Protein AF-A0A6M8VFU6-F1 (afdb_monomer)

Foldseek 3Di:
DDPVVVPDVVVVVVVVVVVVVVVVVVVVVVVVVVVVVVVVVVVVVVVVVVVVCCCVQPVVLQLVLVVQWFPDHSVVSCVVCPQAWDWDQDPVGIFIAGNVRDTQARSDNVSVNVSVVVVPDDPVGTDDDDPPPPPDDPPDDDDDDDDDDDDDDDDDD

Secondary structure (DSSP, 8-state):
--GGGTT-HHHHHHHHHHHHHHHHHHHHHHHHHHHHHHHHHHHHHHHHHHHHHHIIIIIHHHHHHHHHHBSS-HHHHHHHHTTTEEEEEETTEEEEEETTS-EEEES-HHHHHHHHHHTT--TTTBPP-----------------PPPPPP------

Structure (mmCIF, N/CA/C/O backbone):
data_AF-A0A6M8VFU6-F1
#
_entry.id   AF-A0A6M8VFU6-F1
#
loop_
_atom_site.group_PDB
_atom_site.id
_atom_site.type_symbol
_atom_site.label_atom_id
_atom_site.label_alt_id
_atom_site.label_comp_id
_atom_site.label_asym_id
_atom_site.label_entity_id
_atom_site.label_seq_id
_atom_site.pdbx_PDB_ins_code
_atom_site.Cartn_x
_atom_site.Cartn_y
_atom_site.Cartn_z
_atom_site.occupancy
_atom_site.B_iso_or_equiv
_atom_site.auth_seq_id
_atom_site.auth_comp_id
_atom_site.auth_asym_id
_atom_site.auth_atom_id
_atom_site.pdbx_PDB_model_num
ATOM 1 N N . MET A 1 1 ? -31.902 10.242 62.655 1.00 49.12 1 MET A N 1
ATOM 2 C CA . MET A 1 1 ? -32.329 9.611 61.391 1.00 49.12 1 MET A CA 1
ATOM 3 C C . MET A 1 1 ? -33.184 8.426 61.769 1.00 49.12 1 MET A C 1
ATOM 5 O O . MET A 1 1 ? -32.687 7.493 62.387 1.00 49.12 1 MET A O 1
ATOM 9 N N . SER A 1 2 ? -34.490 8.604 61.614 1.00 47.19 2 SER A N 1
ATOM 10 C CA . SER A 1 2 ? -35.531 7.801 62.252 1.00 47.19 2 SER A CA 1
ATOM 11 C C . SER A 1 2 ? -35.677 6.446 61.560 1.00 47.19 2 SER A C 1
ATOM 13 O O . SER A 1 2 ? -35.604 6.372 60.339 1.00 47.19 2 SER A O 1
ATOM 15 N N . GLU A 1 3 ? -35.948 5.386 62.326 1.00 52.69 3 GLU A N 1
ATOM 16 C CA . GLU A 1 3 ? -36.127 4.001 61.845 1.00 52.69 3 GLU A CA 1
ATOM 17 C C . GLU A 1 3 ? -37.140 3.845 60.694 1.00 52.69 3 GLU A C 1
ATOM 19 O O . GLU A 1 3 ? -37.057 2.881 59.942 1.00 52.69 3 GLU A O 1
ATOM 24 N N . LYS A 1 4 ? -38.024 4.828 60.470 1.00 53.41 4 LYS A N 1
ATOM 25 C CA . LYS A 1 4 ? -38.972 4.867 59.343 1.00 53.41 4 LYS A CA 1
ATOM 26 C C . LYS A 1 4 ? -38.338 5.002 57.949 1.00 53.41 4 LYS A C 1
ATOM 28 O O . LYS A 1 4 ? -39.028 4.745 56.971 1.00 53.41 4 LYS A O 1
ATOM 33 N N . GLU A 1 5 ? -37.067 5.389 57.829 1.00 54.06 5 GLU A N 1
ATOM 34 C CA . GLU A 1 5 ? -36.367 5.408 56.529 1.00 54.06 5 GLU A CA 1
ATOM 35 C C . GLU A 1 5 ? -35.840 4.029 56.102 1.00 54.06 5 GLU A C 1
ATOM 37 O O . GLU A 1 5 ? -35.617 3.813 54.913 1.00 54.06 5 GLU A O 1
ATOM 42 N N . LYS A 1 6 ? -35.654 3.085 57.038 1.00 56.34 6 LYS A N 1
ATOM 43 C CA . LYS A 1 6 ? -35.073 1.762 56.739 1.00 56.34 6 LYS A CA 1
ATOM 44 C C . LYS A 1 6 ? -36.049 0.800 56.043 1.00 56.34 6 LYS A C 1
ATOM 46 O O . LYS A 1 6 ? -35.595 -0.060 55.291 1.00 56.34 6 LYS A O 1
ATOM 51 N N . ASP A 1 7 ? -37.354 1.016 56.211 1.00 60.34 7 ASP A N 1
ATOM 52 C CA . ASP A 1 7 ? -38.427 0.145 55.703 1.00 60.34 7 ASP A CA 1
ATOM 53 C C . ASP A 1 7 ? -39.301 0.828 54.637 1.00 60.34 7 ASP A C 1
ATOM 55 O O . ASP A 1 7 ? -40.486 0.526 54.501 1.00 60.34 7 ASP A O 1
ATOM 59 N N . ASN A 1 8 ? -38.753 1.788 53.884 1.00 79.31 8 ASN A N 1
ATOM 60 C CA . ASN A 1 8 ? -39.463 2.340 52.734 1.00 79.31 8 ASN A CA 1
ATOM 61 C C . ASN A 1 8 ? -39.199 1.448 51.495 1.00 79.31 8 ASN A C 1
ATOM 63 O O . ASN A 1 8 ? -38.085 1.469 50.961 1.00 79.31 8 ASN A O 1
ATOM 67 N N . PRO A 1 9 ? -40.186 0.662 51.020 1.00 78.75 9 PRO A N 1
ATOM 68 C CA . PRO A 1 9 ? -40.002 -0.293 49.922 1.00 78.75 9 PRO A CA 1
ATOM 69 C C . PRO A 1 9 ? -39.629 0.387 48.598 1.00 78.75 9 PRO A C 1
ATOM 71 O O . PRO A 1 9 ? -38.953 -0.209 47.762 1.00 78.75 9 PRO A O 1
ATOM 74 N N . GLU A 1 10 ? -40.002 1.656 48.413 1.00 82.25 10 GLU A N 1
ATOM 75 C CA . GLU A 1 10 ? -39.598 2.440 47.244 1.00 82.25 10 GLU A CA 1
ATOM 76 C C . GLU A 1 10 ? -38.099 2.768 47.271 1.00 82.25 10 GLU A C 1
ATOM 78 O O . GLU A 1 10 ? -37.432 2.697 46.238 1.00 82.25 10 GLU A O 1
ATOM 83 N N . LEU A 1 11 ? -37.544 3.066 48.454 1.00 82.88 11 LEU A N 1
ATOM 84 C CA . LEU A 1 11 ? -36.104 3.280 48.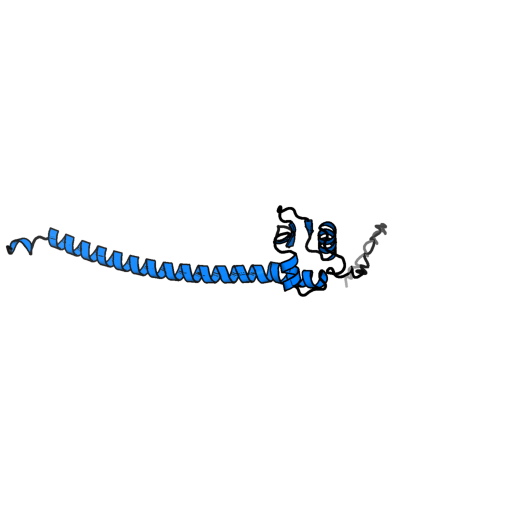637 1.00 82.88 11 LEU A CA 1
ATOM 85 C C . LEU A 1 11 ? -35.316 1.991 48.380 1.00 82.88 11 LEU A C 1
ATOM 87 O O . LEU A 1 11 ? -34.280 2.041 47.719 1.00 82.88 11 LEU A O 1
ATOM 91 N N . GLN A 1 12 ? -35.817 0.842 48.839 1.00 83.94 12 GLN A N 1
ATOM 92 C CA . GLN A 1 12 ? -35.199 -0.459 48.557 1.00 83.94 12 GLN A CA 1
ATOM 93 C C . GLN A 1 12 ? -35.232 -0.779 47.055 1.00 83.94 12 GLN A C 1
ATOM 95 O O . GLN A 1 12 ? -34.187 -1.067 46.473 1.00 83.94 12 GLN A O 1
ATOM 100 N N . GLY A 1 13 ? -36.378 -0.598 46.390 1.00 88.81 13 GLY A N 1
ATOM 101 C CA . GLY A 1 13 ? -36.493 -0.808 44.943 1.00 88.81 13 GLY A CA 1
ATOM 102 C C . GLY A 1 13 ? -35.621 0.141 44.107 1.00 88.81 13 GLY A C 1
ATOM 103 O O . GLY A 1 13 ? -35.118 -0.241 43.049 1.00 88.81 13 GLY A O 1
ATOM 104 N N . LEU A 1 14 ? -35.394 1.375 44.570 1.00 91.19 14 LEU A N 1
ATOM 105 C CA . LEU A 1 14 ? -34.449 2.309 43.945 1.00 91.19 14 LEU A CA 1
ATOM 106 C C . LEU A 1 14 ? -32.993 1.859 44.112 1.00 91.19 14 LEU A C 1
ATOM 108 O O . LEU A 1 14 ? -32.213 1.973 43.166 1.00 91.19 14 LEU A O 1
ATOM 112 N N . VAL A 1 15 ? -32.622 1.341 45.286 1.00 91.50 15 VAL A N 1
ATOM 113 C CA . VAL A 1 15 ? -31.278 0.800 45.539 1.00 91.50 15 VAL A CA 1
ATOM 114 C C . VAL A 1 15 ? -31.012 -0.422 44.664 1.00 91.50 15 VAL A C 1
ATOM 116 O O . VAL A 1 15 ? -29.983 -0.457 43.993 1.00 91.50 15 VAL A O 1
ATOM 119 N N . GLU A 1 16 ? -31.956 -1.358 44.586 1.00 93.19 16 GLU A N 1
ATOM 120 C CA . GLU A 1 16 ? -31.844 -2.555 43.745 1.00 93.19 16 GLU A CA 1
ATOM 121 C C . GLU A 1 16 ? -31.691 -2.203 42.261 1.00 93.19 16 GLU A C 1
ATOM 123 O O . GLU A 1 16 ? -30.774 -2.688 41.597 1.00 93.19 16 GLU A O 1
ATOM 128 N N . LYS A 1 17 ? -32.527 -1.293 41.739 1.00 93.81 17 LYS A N 1
ATOM 129 C CA . LYS A 1 17 ? -32.405 -0.812 40.352 1.00 93.81 17 LYS A CA 1
ATOM 130 C C . LYS A 1 17 ? -31.077 -0.110 40.106 1.00 93.81 17 LYS A C 1
ATOM 132 O O . LYS A 1 17 ? -30.472 -0.295 39.053 1.00 93.81 17 LYS A O 1
ATOM 137 N N . ARG A 1 18 ? -30.609 0.699 41.059 1.00 94.50 18 ARG A N 1
ATOM 138 C CA . ARG A 1 18 ? -29.302 1.357 40.964 1.00 94.50 1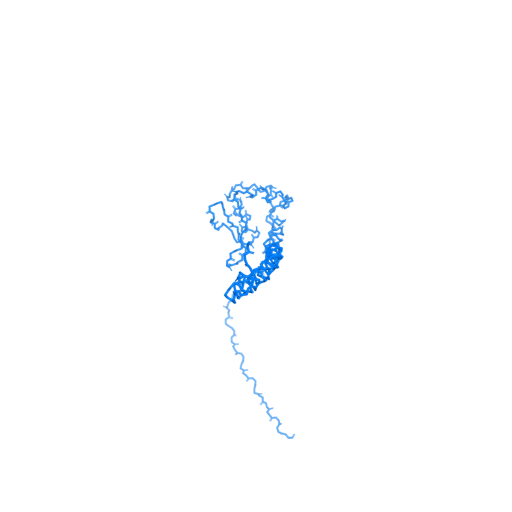8 ARG A CA 1
ATOM 139 C C . ARG A 1 18 ? -28.183 0.322 40.897 1.00 94.50 18 ARG A C 1
ATOM 141 O O . ARG A 1 18 ? -27.285 0.474 40.074 1.00 94.50 18 ARG A O 1
ATOM 148 N N . ASP A 1 19 ? -28.236 -0.725 41.710 1.00 96.00 19 ASP A N 1
ATOM 149 C CA . ASP A 1 19 ? -27.220 -1.778 41.709 1.00 96.00 19 ASP A CA 1
ATOM 150 C C . ASP A 1 19 ? -27.260 -2.614 40.424 1.00 96.00 19 ASP A C 1
ATOM 152 O O . ASP A 1 19 ? -26.205 -2.902 39.852 1.00 96.00 19 ASP A O 1
ATOM 156 N N . GLN A 1 20 ? -28.455 -2.905 39.901 1.00 95.88 20 GLN A N 1
ATOM 157 C CA . GLN A 1 20 ? -28.630 -3.540 38.596 1.00 95.88 20 GLN A CA 1
ATOM 158 C C . GLN A 1 20 ? -28.027 -2.688 37.470 1.00 95.88 20 GLN A C 1
ATOM 160 O O . GLN A 1 20 ? -27.195 -3.175 36.705 1.00 95.88 20 GLN A O 1
ATOM 165 N N . LEU A 1 21 ? -28.383 -1.401 37.394 1.00 96.62 21 LEU A N 1
ATOM 166 C CA . LEU A 1 21 ? -27.857 -0.491 36.373 1.00 96.62 21 LEU A CA 1
ATOM 167 C C . LEU A 1 21 ? -26.338 -0.327 36.489 1.00 96.62 21 LEU A C 1
ATOM 169 O O . LEU A 1 21 ? -25.642 -0.287 35.477 1.00 96.62 21 LEU A O 1
ATOM 173 N N . LEU A 1 22 ? -25.787 -0.283 37.706 1.00 96.44 22 LEU A N 1
ATOM 174 C CA . LEU A 1 22 ? -24.337 -0.255 37.907 1.00 96.44 22 LEU A CA 1
ATOM 175 C C . LEU A 1 22 ? -23.661 -1.538 37.413 1.00 96.44 22 LEU A C 1
ATOM 177 O O . LEU A 1 22 ? -22.572 -1.464 36.839 1.00 96.44 22 LEU A O 1
ATOM 181 N N . ALA A 1 23 ? -24.276 -2.704 37.619 1.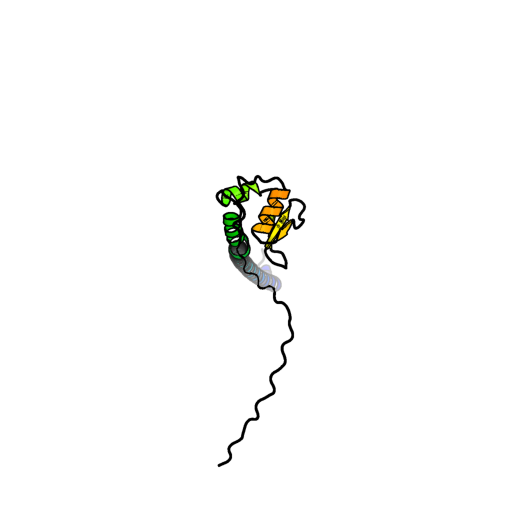00 97.00 23 ALA A N 1
ATOM 182 C CA . ALA A 1 23 ? -23.765 -3.968 37.099 1.00 97.00 23 ALA A CA 1
ATOM 183 C C . ALA A 1 23 ? -23.801 -3.999 35.562 1.00 97.00 23 ALA A C 1
ATOM 185 O O . ALA A 1 23 ? -22.811 -4.378 34.932 1.00 97.00 23 ALA A O 1
ATOM 186 N N . GLU A 1 24 ? -24.891 -3.532 34.953 1.00 96.81 24 GLU A N 1
ATOM 187 C CA . GLU A 1 24 ? -25.028 -3.426 33.497 1.00 96.81 24 GLU A CA 1
ATOM 188 C C . GLU A 1 24 ? -24.013 -2.447 32.899 1.00 96.81 24 GLU A C 1
ATOM 190 O O . GLU A 1 24 ? -23.322 -2.795 31.944 1.00 96.81 24 GLU A O 1
ATOM 195 N N . VAL A 1 25 ? -23.823 -1.270 33.503 1.00 96.75 25 VAL A N 1
ATOM 196 C CA . VAL A 1 25 ? -22.803 -0.300 33.072 1.00 96.75 25 VAL A CA 1
ATOM 197 C C . VAL A 1 25 ? -21.401 -0.899 33.164 1.00 96.75 25 VAL A C 1
ATOM 199 O O . VAL A 1 25 ? -20.601 -0.713 32.249 1.00 96.75 25 VAL A O 1
ATOM 202 N N . LYS A 1 26 ? -21.082 -1.641 34.231 1.00 97.19 26 LYS A N 1
ATOM 203 C CA . LYS A 1 26 ? -19.788 -2.334 34.347 1.00 97.19 26 LYS A CA 1
ATOM 204 C C . LYS A 1 26 ? -19.607 -3.374 33.241 1.00 97.19 26 LYS A C 1
ATOM 206 O O . LYS A 1 26 ? -18.541 -3.422 32.633 1.00 97.19 26 LYS A O 1
ATOM 211 N N . LYS A 1 27 ? -20.645 -4.162 32.949 1.00 97.44 27 LYS A N 1
ATOM 212 C CA . LYS A 1 27 ? -20.628 -5.164 31.874 1.00 97.44 27 LYS A CA 1
ATOM 213 C C . LYS A 1 27 ? -20.458 -4.518 30.499 1.00 97.44 27 LYS A C 1
ATOM 215 O O . LYS A 1 27 ? -19.644 -4.983 29.708 1.00 97.44 27 LYS A O 1
ATOM 220 N N . LEU A 1 28 ? -21.185 -3.436 30.226 1.00 96.81 28 LEU A N 1
ATOM 221 C CA . LEU A 1 28 ? -21.078 -2.694 28.972 1.00 96.81 28 LEU A CA 1
ATOM 222 C C . LEU A 1 28 ? -19.695 -2.068 28.811 1.00 96.81 28 LEU A C 1
ATOM 224 O O . LEU A 1 28 ? -19.110 -2.194 27.745 1.00 96.81 28 LEU A O 1
ATOM 228 N N . LYS A 1 29 ? -19.129 -1.472 29.867 1.00 96.88 29 LYS A N 1
ATOM 229 C CA . LYS A 1 29 ? -17.756 -0.947 29.834 1.00 96.88 29 LYS A CA 1
ATOM 230 C C . LYS A 1 29 ? -16.735 -2.037 29.524 1.00 96.88 29 LYS A C 1
ATOM 232 O O . LYS A 1 29 ? -15.893 -1.830 28.663 1.00 96.88 29 LYS A O 1
ATOM 237 N N . ALA A 1 30 ? -16.846 -3.199 30.171 1.00 97.25 30 ALA A N 1
ATOM 238 C CA . ALA A 1 30 ? -15.973 -4.332 29.879 1.00 97.25 30 ALA A CA 1
ATOM 239 C C . ALA A 1 30 ? -16.093 -4.773 28.411 1.00 97.25 30 ALA A C 1
ATOM 241 O O . ALA A 1 30 ? -15.079 -4.984 27.753 1.00 97.25 30 ALA A O 1
ATOM 242 N N . ARG A 1 31 ? -17.322 -4.836 27.878 1.00 97.19 31 ARG A N 1
ATOM 243 C CA . ARG A 1 31 ? -17.554 -5.195 26.474 1.00 97.19 31 ARG A CA 1
ATOM 244 C C . ARG A 1 31 ? -17.029 -4.143 25.497 1.00 97.19 31 ARG A C 1
ATOM 246 O O . ARG A 1 31 ? -16.529 -4.511 24.444 1.00 97.19 31 ARG A O 1
ATOM 253 N N . VAL A 1 32 ? -17.131 -2.856 25.826 1.00 97.62 32 VAL A N 1
ATOM 254 C CA . VAL A 1 32 ? -16.556 -1.775 25.011 1.00 97.62 32 VAL A CA 1
ATOM 255 C C . VAL A 1 32 ? -15.040 -1.919 24.946 1.00 97.62 32 VAL A C 1
ATOM 257 O O . VAL A 1 32 ? -14.502 -1.949 23.849 1.00 97.62 32 VAL A O 1
ATOM 260 N N . THR A 1 33 ? -14.366 -2.106 26.082 1.00 97.50 33 THR A N 1
ATOM 261 C CA . THR A 1 33 ? -12.909 -2.307 26.107 1.00 97.50 33 THR A CA 1
ATOM 262 C C . THR A 1 33 ? -12.477 -3.542 25.312 1.00 97.50 33 THR A C 1
ATOM 264 O O . THR A 1 33 ? -11.473 -3.501 24.608 1.00 97.50 33 THR A O 1
ATOM 267 N N . GLU A 1 34 ? -13.240 -4.633 25.389 1.00 97.06 34 GLU A N 1
ATOM 268 C CA . GLU A 1 34 ? -12.995 -5.837 24.588 1.00 97.06 34 GLU A CA 1
ATOM 269 C C . GLU A 1 34 ? -13.123 -5.554 23.081 1.00 97.06 34 GLU A C 1
ATOM 271 O O . GLU A 1 34 ? -12.208 -5.858 22.319 1.00 97.06 34 GLU A O 1
ATOM 276 N N . LEU A 1 35 ? -14.214 -4.907 22.659 1.00 97.06 35 LEU A N 1
ATOM 277 C CA . LEU A 1 35 ? -14.455 -4.556 21.255 1.00 97.06 35 LEU A CA 1
ATOM 278 C C . LEU A 1 35 ? -13.435 -3.550 20.707 1.00 97.06 35 LEU A C 1
ATOM 280 O O . LEU A 1 35 ? -13.067 -3.628 19.538 1.00 97.06 35 LEU A O 1
ATOM 284 N N . GLU A 1 36 ? -12.976 -2.607 21.528 1.00 97.12 36 GLU A N 1
ATOM 285 C CA . GLU A 1 36 ? -11.900 -1.684 21.159 1.00 97.12 36 GLU A CA 1
ATOM 286 C C . GLU A 1 36 ? -10.600 -2.448 20.889 1.00 97.12 36 GLU A C 1
ATOM 288 O O . GLU A 1 36 ? -9.976 -2.224 19.855 1.00 97.12 36 GLU A O 1
ATOM 293 N N . GLY A 1 37 ? -10.250 -3.420 21.738 1.00 97.69 37 GLY A N 1
ATOM 294 C CA . GLY A 1 37 ? -9.086 -4.282 21.514 1.00 97.69 37 GLY A CA 1
ATOM 295 C C . GLY A 1 37 ? -9.207 -5.165 20.266 1.00 97.69 37 GLY A C 1
ATOM 296 O O . GLY A 1 37 ? -8.240 -5.317 19.513 1.00 97.69 37 GLY A O 1
ATOM 297 N N . GLU A 1 38 ? -10.394 -5.722 20.008 1.00 96.69 38 GLU A N 1
ATOM 298 C CA . GLU A 1 38 ? -10.675 -6.489 18.786 1.00 96.69 38 GLU A CA 1
ATOM 299 C C . GLU A 1 38 ? -10.537 -5.621 17.528 1.00 96.69 38 GLU A C 1
ATOM 301 O O . GLU A 1 38 ? -9.898 -6.038 16.560 1.00 96.69 38 GLU A O 1
ATOM 306 N N . ARG A 1 39 ? -11.095 -4.403 17.548 1.00 95.75 39 ARG A N 1
ATOM 307 C CA . ARG A 1 39 ? -10.982 -3.436 16.449 1.00 95.75 39 ARG A CA 1
ATOM 308 C C . ARG A 1 39 ? -9.524 -3.082 16.178 1.00 95.75 39 ARG A C 1
ATOM 310 O O . ARG A 1 39 ? -9.112 -3.102 15.023 1.00 95.75 39 ARG A O 1
ATOM 317 N N . ASP A 1 40 ? -8.754 -2.770 17.213 1.00 97.19 40 ASP A N 1
ATOM 318 C CA . ASP A 1 40 ? -7.362 -2.350 17.049 1.00 97.19 40 ASP A CA 1
ATOM 319 C C . ASP A 1 40 ? -6.524 -3.496 16.454 1.00 97.19 40 ASP A C 1
ATOM 321 O O . ASP A 1 40 ? -5.805 -3.304 15.474 1.00 97.19 40 ASP A O 1
ATOM 325 N N . THR A 1 41 ? -6.733 -4.728 16.933 1.00 96.31 41 THR A N 1
ATOM 326 C CA . THR A 1 41 ? -6.100 -5.934 16.367 1.00 96.31 41 THR A CA 1
ATOM 327 C C . THR A 1 41 ? -6.505 -6.171 14.907 1.00 96.31 41 THR A C 1
ATOM 329 O O . THR A 1 41 ? -5.684 -6.582 14.081 1.00 96.31 41 THR A O 1
ATOM 332 N N . ALA A 1 42 ? -7.779 -5.947 14.571 1.00 95.06 42 ALA A N 1
ATOM 333 C CA . ALA A 1 42 ? -8.278 -6.098 13.209 1.00 95.06 42 ALA A CA 1
ATOM 334 C C . ALA A 1 42 ? -7.664 -5.058 12.262 1.00 95.06 42 ALA A C 1
ATOM 336 O O . ALA A 1 42 ? -7.245 -5.428 11.166 1.00 95.06 42 ALA A O 1
ATOM 337 N N . ASN A 1 43 ? -7.539 -3.804 12.702 1.00 96.50 43 ASN A N 1
ATOM 338 C CA . ASN A 1 43 ? -6.895 -2.739 11.935 1.00 96.50 43 ASN A CA 1
ATOM 339 C C . ASN A 1 43 ? -5.417 -3.053 11.685 1.00 96.50 43 ASN A C 1
ATOM 341 O O . ASN A 1 43 ? -4.983 -3.061 10.541 1.00 96.50 43 ASN A O 1
ATOM 345 N N . GLU A 1 44 ? -4.666 -3.463 12.711 1.00 96.88 44 GLU A N 1
ATOM 346 C CA . GLU A 1 44 ? -3.262 -3.866 12.536 1.00 96.88 44 GLU A CA 1
ATOM 347 C C . GLU A 1 44 ? -3.089 -5.042 11.563 1.00 96.88 44 GLU A C 1
ATOM 349 O O . GLU A 1 44 ? -2.039 -5.215 10.934 1.00 96.88 44 GLU A O 1
ATOM 354 N N . ARG A 1 45 ? -4.084 -5.931 11.482 1.00 95.56 45 ARG A N 1
ATOM 355 C CA . ARG A 1 45 ? -4.084 -7.030 10.515 1.00 95.56 45 ARG A CA 1
ATOM 356 C C . ARG A 1 45 ? -4.415 -6.532 9.109 1.00 95.56 45 ARG A C 1
ATOM 358 O O . ARG A 1 45 ? -3.788 -7.011 8.165 1.00 95.56 45 ARG A O 1
ATOM 365 N N . ALA A 1 46 ? -5.374 -5.620 8.981 1.00 94.94 46 ALA A N 1
ATOM 366 C CA . ALA A 1 46 ? -5.747 -5.002 7.715 1.00 94.94 46 ALA A CA 1
ATOM 367 C C . ALA A 1 46 ? -4.566 -4.223 7.126 1.00 94.94 46 ALA A C 1
ATOM 369 O O . ALA A 1 46 ? -4.144 -4.547 6.023 1.00 94.94 46 ALA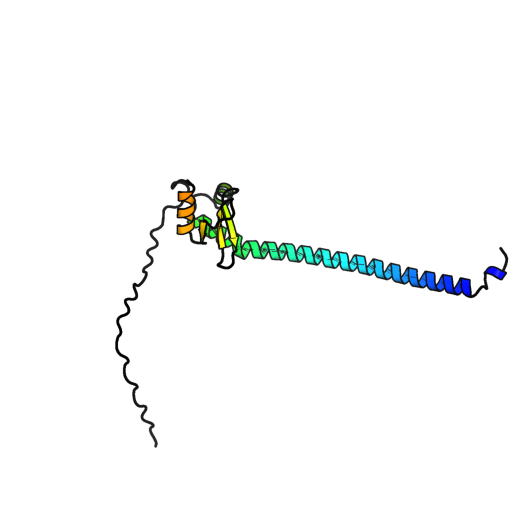 A O 1
ATOM 370 N N . ASP A 1 47 ? -3.934 -3.342 7.904 1.00 96.88 47 ASP A N 1
ATOM 371 C CA . ASP A 1 47 ? -2.781 -2.541 7.473 1.00 96.88 47 ASP A CA 1
ATOM 372 C C . ASP A 1 47 ? -1.628 -3.424 6.968 1.00 96.88 47 ASP A C 1
ATOM 374 O O . ASP A 1 47 ? -1.020 -3.164 5.928 1.00 96.88 47 ASP A O 1
ATOM 378 N N . ARG A 1 48 ? -1.336 -4.526 7.676 1.00 95.06 48 ARG A N 1
ATOM 379 C CA . ARG A 1 48 ? -0.313 -5.495 7.249 1.00 95.06 48 ARG A CA 1
ATOM 380 C C . ARG A 1 48 ? -0.682 -6.200 5.950 1.00 95.06 48 ARG A C 1
ATOM 382 O O . ARG A 1 48 ? 0.188 -6.395 5.105 1.00 95.06 48 ARG A O 1
ATOM 389 N N . ALA A 1 49 ? -1.941 -6.603 5.806 1.00 94.44 49 ALA A N 1
ATOM 390 C CA . ALA A 1 49 ? -2.415 -7.263 4.597 1.00 94.44 49 ALA A CA 1
ATOM 391 C C . ALA A 1 49 ? -2.408 -6.303 3.400 1.00 94.44 49 ALA A C 1
ATOM 393 O O . ALA A 1 49 ? -1.970 -6.687 2.320 1.00 94.44 49 ALA A O 1
ATOM 394 N N . GLU A 1 50 ? -2.830 -5.054 3.589 1.00 94.31 50 GLU A N 1
ATOM 395 C CA . GLU A 1 50 ? -2.803 -4.015 2.559 1.00 94.31 50 GLU A CA 1
ATOM 396 C C . GLU A 1 50 ? -1.372 -3.708 2.115 1.00 94.31 50 GLU A C 1
ATOM 398 O O . GLU A 1 50 ? -1.090 -3.713 0.916 1.00 94.31 50 GLU A O 1
ATOM 403 N N . ALA A 1 51 ? -0.441 -3.551 3.061 1.00 93.50 51 ALA A N 1
ATOM 404 C CA . ALA A 1 51 ? 0.975 -3.371 2.751 1.00 93.50 51 ALA A CA 1
ATOM 405 C C . ALA A 1 51 ? 1.560 -4.571 1.987 1.00 93.50 51 ALA A C 1
ATOM 407 O O . ALA A 1 51 ? 2.343 -4.402 1.052 1.00 93.50 51 ALA A O 1
ATOM 408 N N . GLU A 1 52 ? 1.176 -5.798 2.346 1.00 94.12 52 GLU A N 1
ATOM 409 C CA . GLU A 1 52 ? 1.627 -6.998 1.641 1.00 94.12 52 GLU A CA 1
ATOM 410 C C . GLU A 1 52 ? 1.049 -7.093 0.224 1.00 94.12 52 GLU A C 1
ATOM 412 O 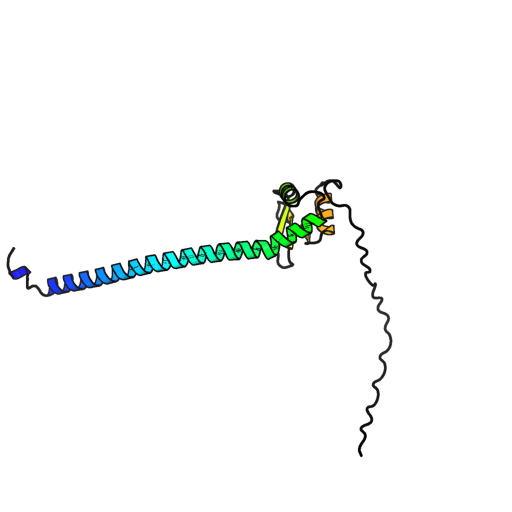O . GLU A 1 52 ? 1.785 -7.407 -0.716 1.00 94.12 52 GLU A O 1
ATOM 417 N N . VAL A 1 53 ? -0.235 -6.776 0.048 1.00 93.06 53 VAL A N 1
ATOM 418 C CA . VAL A 1 53 ? -0.877 -6.720 -1.270 1.00 93.06 53 VAL A CA 1
ATOM 419 C C . VAL A 1 53 ? -0.207 -5.665 -2.140 1.00 93.06 53 VAL A C 1
ATOM 421 O O . VAL A 1 53 ? 0.136 -5.968 -3.282 1.00 93.06 53 VAL A O 1
ATOM 424 N N . GLN A 1 54 ? 0.039 -4.464 -1.617 1.00 92.44 54 GLN A N 1
ATOM 425 C CA . GLN A 1 54 ? 0.736 -3.406 -2.347 1.00 92.44 54 GLN A CA 1
ATOM 426 C C . GLN A 1 54 ? 2.137 -3.859 -2.773 1.00 92.44 54 GLN A C 1
ATOM 428 O O . GLN A 1 54 ? 2.492 -3.772 -3.952 1.00 92.44 54 GLN A O 1
ATOM 433 N N . ARG A 1 55 ? 2.890 -4.458 -1.845 1.00 93.00 55 ARG A N 1
ATOM 434 C CA . ARG A 1 55 ? 4.237 -4.963 -2.115 1.00 93.00 55 ARG A CA 1
ATOM 435 C C . ARG A 1 55 ? 4.252 -6.014 -3.222 1.00 93.00 55 ARG A C 1
ATOM 437 O O . ARG A 1 55 ? 5.094 -5.968 -4.111 1.00 93.00 55 ARG A O 1
ATOM 444 N N . ILE A 1 56 ? 3.340 -6.984 -3.175 1.00 92.88 56 ILE A N 1
ATOM 445 C CA . ILE A 1 56 ? 3.307 -8.092 -4.140 1.00 92.88 56 ILE A CA 1
ATOM 446 C C . ILE A 1 56 ? 2.762 -7.637 -5.493 1.00 92.88 56 ILE A C 1
ATOM 448 O O . ILE A 1 56 ? 3.256 -8.078 -6.528 1.00 92.88 56 ILE A O 1
ATOM 452 N N . THR A 1 57 ? 1.727 -6.798 -5.493 1.00 91.44 57 THR A N 1
ATOM 453 C CA . THR A 1 57 ? 0.985 -6.471 -6.717 1.00 91.44 57 THR A CA 1
ATOM 454 C C . THR A 1 57 ? 1.506 -5.245 -7.444 1.00 91.44 57 THR A C 1
ATOM 456 O O . THR A 1 57 ? 1.197 -5.105 -8.622 1.00 91.44 57 THR A O 1
ATOM 459 N N . VAL A 1 58 ? 2.286 -4.386 -6.785 1.00 93.25 58 VAL A N 1
ATOM 460 C CA . VAL A 1 58 ? 2.839 -3.170 -7.389 1.00 93.25 58 VAL A CA 1
ATOM 461 C C . VAL A 1 58 ? 4.339 -3.083 -7.158 1.00 93.25 58 VAL A C 1
ATOM 463 O O . VAL A 1 58 ? 5.084 -3.051 -8.132 1.00 93.25 58 VAL A O 1
ATOM 466 N N . ASP A 1 59 ? 4.809 -3.089 -5.907 1.00 93.00 59 ASP A N 1
ATOM 467 C CA . ASP A 1 59 ? 6.206 -2.718 -5.642 1.00 93.00 59 ASP A CA 1
ATOM 468 C C . ASP A 1 59 ? 7.211 -3.721 -6.210 1.00 93.00 59 ASP A C 1
ATOM 470 O O . ASP A 1 59 ? 8.145 -3.309 -6.890 1.00 93.00 59 ASP A O 1
ATOM 474 N N . ASN A 1 60 ? 6.997 -5.022 -5.993 1.00 94.00 60 ASN A N 1
ATOM 475 C CA . ASN A 1 60 ? 7.872 -6.070 -6.516 1.00 94.00 60 ASN A CA 1
ATOM 476 C C . ASN A 1 60 ? 7.900 -6.075 -8.060 1.00 94.00 60 ASN A C 1
ATOM 478 O O . ASN A 1 60 ? 8.996 -6.034 -8.618 1.00 94.00 60 ASN A O 1
ATOM 482 N N . PRO A 1 61 ? 6.751 -6.076 -8.775 1.00 93.69 61 PRO A N 1
ATOM 483 C CA . PRO A 1 61 ? 6.760 -5.932 -10.227 1.00 93.69 61 PRO A CA 1
ATOM 484 C C . PRO A 1 61 ? 7.481 -4.666 -10.694 1.00 93.69 61 PRO A C 1
ATOM 486 O O . PRO A 1 61 ? 8.290 -4.728 -11.616 1.00 93.69 61 PRO A O 1
ATOM 489 N N . VAL A 1 62 ? 7.206 -3.517 -10.069 1.00 94.44 62 VAL A N 1
ATOM 490 C CA . VAL A 1 62 ? 7.857 -2.248 -10.422 1.00 94.44 62 VAL A CA 1
ATOM 491 C C . VAL A 1 62 ? 9.363 -2.339 -10.204 1.00 94.44 62 VAL A C 1
ATOM 493 O O . VAL A 1 62 ? 10.122 -1.866 -11.042 1.00 94.44 62 VAL A O 1
ATOM 496 N N . ASP A 1 63 ? 9.817 -2.983 -9.131 1.00 94.56 63 ASP A N 1
ATOM 497 C CA . ASP A 1 63 ? 11.242 -3.179 -8.885 1.00 94.56 63 ASP A CA 1
ATOM 498 C C . ASP A 1 63 ? 11.906 -4.010 -9.978 1.00 94.56 63 ASP A C 1
ATOM 500 O O . ASP A 1 63 ? 13.028 -3.698 -10.383 1.00 94.56 63 ASP A O 1
ATOM 504 N N . ASP A 1 64 ? 11.229 -5.052 -10.456 1.00 94.31 64 ASP A N 1
ATOM 505 C CA . ASP A 1 64 ? 11.714 -5.888 -11.550 1.00 94.31 64 ASP A CA 1
ATOM 506 C C . ASP A 1 64 ? 11.749 -5.111 -12.871 1.00 94.31 64 ASP A C 1
ATOM 508 O O . ASP A 1 64 ? 12.781 -5.106 -13.541 1.00 94.31 64 ASP A O 1
ATOM 512 N N . LEU A 1 65 ? 10.699 -4.346 -13.182 1.00 93.88 65 LEU A N 1
ATOM 513 C CA . LEU A 1 65 ? 10.669 -3.466 -14.352 1.00 93.88 65 LEU A CA 1
ATOM 514 C C . LEU A 1 65 ? 11.807 -2.437 -14.317 1.00 93.88 65 LEU A C 1
ATOM 516 O O . LEU A 1 65 ? 12.511 -2.230 -15.304 1.00 93.88 65 LEU A O 1
ATOM 520 N N . LEU A 1 66 ? 12.020 -1.791 -13.171 1.00 93.50 66 LEU A N 1
ATOM 521 C CA . LEU A 1 66 ? 13.054 -0.771 -13.021 1.00 93.50 66 LEU A CA 1
ATOM 522 C C . LEU A 1 66 ? 14.464 -1.342 -13.210 1.00 93.50 66 LEU A C 1
ATOM 524 O O . LEU A 1 66 ? 15.317 -0.623 -13.728 1.00 93.50 66 LEU A O 1
ATOM 528 N N . LYS A 1 67 ? 14.711 -2.616 -12.872 1.00 93.50 67 LYS A N 1
ATOM 529 C CA . LYS A 1 67 ? 15.990 -3.293 -13.172 1.00 93.50 67 LYS A CA 1
ATOM 530 C C . LYS A 1 67 ? 16.225 -3.456 -14.674 1.00 93.50 67 LYS A C 1
ATOM 532 O O . LYS A 1 67 ? 17.377 -3.471 -15.098 1.00 93.50 67 LYS A O 1
ATOM 537 N N . ASP A 1 68 ? 15.161 -3.568 -15.464 1.00 92.00 68 ASP A N 1
ATOM 538 C CA . ASP A 1 68 ? 15.230 -3.678 -16.925 1.00 92.00 68 ASP A CA 1
ATOM 539 C C . ASP A 1 68 ? 15.263 -2.306 -17.627 1.00 92.00 68 ASP A C 1
ATOM 541 O O . ASP A 1 68 ? 15.686 -2.190 -18.790 1.00 92.00 68 ASP A O 1
ATOM 545 N N . VAL A 1 69 ? 14.849 -1.251 -16.917 1.00 92.19 69 VAL A N 1
ATOM 546 C CA . VAL A 1 69 ? 14.808 0.132 -17.408 1.00 92.19 69 VAL A CA 1
ATOM 547 C C . VAL A 1 69 ? 16.064 0.924 -17.062 1.00 92.19 69 VAL A C 1
ATOM 549 O O . VAL A 1 69 ? 16.574 1.634 -17.929 1.00 92.19 69 VAL A O 1
ATOM 552 N N . PHE A 1 70 ? 16.592 0.799 -15.846 1.00 92.88 70 PHE A N 1
ATOM 553 C CA . PHE A 1 70 ? 17.692 1.618 -15.337 1.00 92.88 70 PHE A CA 1
ATOM 554 C C . PHE A 1 70 ? 19.010 0.857 -15.197 1.00 92.88 70 PHE A C 1
ATOM 556 O O . PHE A 1 70 ? 19.058 -0.281 -14.749 1.00 92.88 70 PHE A O 1
ATOM 563 N N . THR A 1 71 ? 20.119 1.532 -15.500 1.00 92.19 71 THR A N 1
ATOM 564 C CA . THR A 1 71 ? 21.472 1.007 -15.238 1.00 92.19 71 THR A CA 1
ATOM 565 C C . THR A 1 71 ? 21.876 1.107 -13.762 1.00 92.19 71 THR A C 1
ATOM 567 O O . THR A 1 71 ? 22.854 0.484 -13.345 1.00 92.19 71 THR A O 1
ATOM 570 N N . VAL A 1 72 ? 21.143 1.897 -12.973 1.00 90.81 72 VAL A N 1
ATOM 571 C CA . VAL A 1 72 ? 21.376 2.127 -11.541 1.00 90.81 72 VAL A CA 1
ATOM 572 C C . VAL A 1 72 ? 20.524 1.193 -10.671 1.00 90.81 72 VAL A C 1
ATOM 574 O O . VAL A 1 72 ? 19.505 0.687 -11.139 1.00 90.81 72 VAL A O 1
ATOM 577 N N . PRO A 1 73 ? 20.887 0.977 -9.391 1.00 92.00 73 PRO A N 1
ATOM 578 C CA . PRO A 1 73 ? 20.059 0.210 -8.464 1.00 92.00 73 PRO A CA 1
ATOM 579 C C . PRO A 1 73 ? 18.636 0.769 -8.344 1.00 92.00 73 PRO A C 1
ATOM 581 O O . PRO A 1 73 ? 18.437 1.987 -8.347 1.00 92.00 73 PRO A O 1
ATOM 584 N N . THR A 1 74 ? 17.661 -0.119 -8.150 1.00 91.75 74 THR A N 1
ATOM 585 C CA . THR A 1 74 ? 16.229 0.209 -8.092 1.00 91.75 74 THR A CA 1
ATOM 586 C C . THR A 1 74 ? 15.894 1.312 -7.083 1.00 91.75 74 THR A C 1
ATOM 588 O O . THR A 1 74 ? 15.133 2.220 -7.405 1.00 91.75 74 THR A O 1
ATOM 591 N N . ASP A 1 75 ? 16.525 1.320 -5.905 1.00 91.94 75 ASP A N 1
ATOM 592 C CA . ASP A 1 75 ? 16.319 2.370 -4.894 1.00 91.94 75 ASP A CA 1
ATOM 593 C C . ASP A 1 75 ? 16.707 3.768 -5.396 1.00 91.94 75 ASP A C 1
ATOM 595 O O . ASP A 1 75 ? 16.104 4.771 -5.014 1.00 91.94 75 ASP A O 1
ATOM 599 N N . GLN A 1 76 ? 17.739 3.856 -6.240 1.00 91.94 76 GLN A N 1
ATOM 600 C CA . GLN A 1 76 ? 18.159 5.116 -6.850 1.00 91.94 76 GLN A CA 1
ATOM 601 C C . GLN A 1 76 ? 17.238 5.489 -8.007 1.00 91.94 76 GLN A C 1
ATOM 603 O O . GLN A 1 76 ? 16.854 6.650 -8.105 1.00 91.94 76 GLN A O 1
ATOM 608 N N . ALA A 1 77 ? 16.835 4.519 -8.833 1.00 91.31 77 ALA A N 1
ATOM 609 C CA . ALA A 1 77 ? 15.848 4.734 -9.888 1.00 91.31 77 ALA A CA 1
ATOM 610 C C . ALA A 1 77 ? 14.532 5.293 -9.322 1.00 91.31 77 ALA A C 1
ATOM 612 O O . ALA A 1 77 ? 14.031 6.297 -9.816 1.00 91.31 77 ALA A O 1
ATOM 613 N N . ARG A 1 78 ? 14.027 4.728 -8.218 1.00 92.00 78 ARG A N 1
ATOM 614 C CA . ARG A 1 78 ? 12.832 5.233 -7.524 1.00 92.00 78 ARG A CA 1
ATOM 615 C C . ARG A 1 78 ? 12.996 6.680 -7.071 1.00 92.00 78 ARG A C 1
ATOM 617 O O . ARG A 1 78 ? 12.118 7.486 -7.331 1.00 92.00 78 ARG A O 1
ATOM 624 N N . LYS A 1 79 ? 14.136 7.036 -6.473 1.00 92.12 79 LYS A N 1
ATOM 625 C CA . LYS A 1 79 ? 14.430 8.425 -6.068 1.00 92.12 79 LYS A CA 1
ATOM 626 C C . LYS A 1 79 ? 14.533 9.395 -7.243 1.00 92.12 79 LYS A C 1
ATOM 628 O O . LYS A 1 79 ? 14.259 10.572 -7.070 1.00 92.12 79 LYS A O 1
ATOM 633 N N . LEU A 1 80 ? 14.970 8.919 -8.409 1.00 90.12 80 LEU A N 1
ATOM 634 C CA . LEU A 1 80 ? 15.032 9.731 -9.625 1.00 90.12 80 LEU A CA 1
ATOM 635 C C . LEU A 1 80 ? 13.649 9.983 -10.228 1.00 90.12 80 LEU A C 1
ATOM 637 O O . LEU A 1 80 ? 13.475 10.985 -10.914 1.00 90.12 80 LEU A O 1
ATOM 641 N N . LEU A 1 81 ? 12.707 9.065 -10.021 1.00 91.12 81 LEU A N 1
ATOM 642 C CA . LEU A 1 81 ? 11.319 9.195 -10.467 1.00 91.12 81 LEU A CA 1
ATOM 643 C C . LEU A 1 81 ? 10.451 9.946 -9.453 1.00 91.12 81 LEU A C 1
ATOM 645 O O . LEU A 1 81 ? 9.437 10.528 -9.829 1.00 91.12 81 LEU A O 1
ATOM 649 N N . ASP A 1 82 ? 10.853 9.936 -8.183 1.00 89.62 82 ASP A N 1
ATOM 650 C CA . ASP A 1 82 ? 10.097 10.515 -7.081 1.00 89.62 82 ASP A CA 1
ATOM 651 C C . ASP A 1 82 ? 9.743 11.988 -7.342 1.00 89.62 82 ASP A C 1
ATOM 653 O O . ASP A 1 82 ? 10.581 12.803 -7.733 1.00 89.62 82 ASP A O 1
ATOM 657 N N . GLY A 1 83 ? 8.467 12.320 -7.156 1.00 85.38 83 GLY A N 1
ATOM 658 C CA . GLY A 1 83 ? 7.915 13.654 -7.402 1.00 85.38 83 GLY A CA 1
ATOM 659 C C . GLY A 1 83 ? 7.598 14.004 -8.862 1.00 85.38 83 GLY A C 1
ATOM 660 O O . GLY A 1 83 ? 6.894 14.988 -9.073 1.00 85.38 83 GLY A O 1
ATOM 661 N N . GLN A 1 84 ? 8.059 13.231 -9.854 1.00 89.62 84 GLN A N 1
ATOM 662 C CA . GLN A 1 84 ? 7.730 13.455 -11.275 1.00 89.62 84 GLN A CA 1
ATOM 663 C C . GLN A 1 84 ? 6.900 12.332 -11.884 1.00 89.62 84 GLN A C 1
ATOM 665 O O . GLN A 1 84 ? 6.090 12.587 -12.769 1.00 89.62 84 GLN A O 1
ATOM 670 N N . PHE A 1 85 ? 7.106 11.103 -11.417 1.00 94.31 85 PHE A N 1
ATOM 671 C CA . PHE A 1 85 ? 6.399 9.939 -11.913 1.00 94.31 85 PHE A CA 1
ATOM 672 C C . PHE A 1 85 ? 5.996 9.012 -10.779 1.00 94.31 85 PHE A C 1
ATOM 674 O O . PHE A 1 85 ? 6.702 8.864 -9.778 1.00 94.31 85 PHE A O 1
ATOM 681 N N . LYS A 1 86 ? 4.876 8.322 -10.971 1.00 94.00 86 LYS A N 1
ATOM 682 C CA . LYS A 1 86 ? 4.380 7.322 -10.035 1.00 94.00 86 LYS A CA 1
ATOM 683 C C . LYS A 1 86 ? 3.843 6.111 -10.780 1.00 94.00 86 LYS A C 1
ATOM 685 O O . LYS A 1 86 ? 3.146 6.238 -11.780 1.00 94.00 86 LYS A O 1
ATOM 690 N N . PHE A 1 87 ? 4.155 4.927 -10.261 1.00 93.75 87 PHE A N 1
ATOM 691 C CA . PHE A 1 87 ? 3.496 3.702 -10.691 1.00 93.75 87 PHE A CA 1
ATOM 692 C C . PHE A 1 87 ? 2.244 3.482 -9.856 1.00 93.75 87 PHE A C 1
ATOM 694 O O . PHE A 1 87 ? 2.315 3.411 -8.627 1.00 93.75 87 PHE A O 1
ATOM 701 N N . GLU A 1 88 ? 1.108 3.342 -10.524 1.00 91.88 88 GLU A N 1
ATOM 702 C CA . GLU A 1 88 ? -0.160 3.024 -9.877 1.00 91.88 88 GLU A CA 1
ATOM 703 C C . GLU A 1 88 ? -0.843 1.861 -10.579 1.00 91.88 88 GLU A C 1
ATOM 705 O O . GLU A 1 88 ? -0.652 1.618 -11.772 1.00 91.88 88 GLU A O 1
ATOM 710 N N . ARG A 1 89 ? -1.645 1.123 -9.814 1.00 90.56 89 ARG A N 1
ATOM 711 C CA . ARG A 1 89 ? -2.478 0.048 -10.336 1.00 90.56 89 ARG A CA 1
ATOM 712 C C . ARG A 1 89 ? -3.825 0.625 -10.764 1.00 90.56 89 ARG A C 1
ATOM 714 O O . ARG A 1 89 ? -4.630 0.991 -9.912 1.00 90.56 89 ARG A O 1
ATOM 721 N N . GLY A 1 90 ? -4.059 0.673 -12.069 1.00 83.81 90 GLY A N 1
ATOM 722 C CA . GLY A 1 90 ? -5.355 0.968 -12.672 1.00 83.81 90 GLY A CA 1
ATOM 723 C C . GLY A 1 90 ? -6.160 -0.296 -12.991 1.00 83.81 90 GLY A C 1
ATOM 724 O O . GLY A 1 90 ? -5.793 -1.411 -12.606 1.00 83.81 90 GLY A O 1
ATOM 725 N N . GLU A 1 91 ? -7.260 -0.117 -13.725 1.00 78.75 91 GLU A N 1
ATOM 726 C CA . GLU A 1 91 ? -8.145 -1.211 -14.162 1.00 78.75 91 GLU A CA 1
ATOM 727 C C . GLU A 1 91 ? -7.439 -2.192 -15.113 1.00 78.75 91 GLU A C 1
ATOM 729 O O . GLU A 1 91 ? -7.630 -3.402 -15.004 1.00 78.75 91 GLU A O 1
ATOM 734 N N . ASP A 1 92 ? -6.550 -1.681 -15.969 1.00 82.00 92 ASP A N 1
ATOM 735 C CA . ASP A 1 92 ? -5.804 -2.464 -16.964 1.00 82.00 92 ASP A CA 1
ATOM 736 C C . ASP A 1 92 ? -4.476 -3.043 -16.434 1.00 82.00 92 ASP A C 1
ATOM 738 O O . ASP A 1 92 ? -3.715 -3.655 -17.184 1.00 82.00 92 ASP A O 1
ATOM 742 N N . GLY A 1 93 ? -4.171 -2.850 -15.146 1.00 88.62 93 GLY A N 1
ATOM 743 C CA . GLY A 1 93 ? -2.903 -3.245 -14.531 1.00 88.62 93 GLY A CA 1
ATOM 744 C C . GLY A 1 93 ? -2.081 -2.054 -14.046 1.00 88.62 93 GLY A C 1
ATOM 745 O O . GLY A 1 93 ? -2.611 -0.975 -13.792 1.00 88.62 93 GLY A O 1
ATOM 746 N N . ILE A 1 94 ? -0.780 -2.261 -13.848 1.00 93.00 94 ILE A N 1
ATOM 747 C CA . ILE A 1 94 ? 0.126 -1.183 -13.436 1.00 93.00 94 ILE A CA 1
ATOM 748 C C . ILE A 1 94 ? 0.334 -0.239 -14.633 1.00 93.00 94 ILE A C 1
ATOM 750 O O . ILE A 1 94 ? 0.324 -0.669 -15.786 1.00 93.00 94 ILE A O 1
ATOM 754 N N . ALA A 1 95 ? 0.509 1.049 -14.378 1.00 94.44 95 ALA A N 1
ATOM 755 C CA . ALA A 1 95 ? 0.902 2.025 -15.385 1.00 94.44 95 ALA A CA 1
ATOM 756 C C . ALA A 1 95 ? 1.767 3.120 -14.755 1.00 94.44 95 ALA A C 1
ATOM 758 O O . ALA A 1 95 ? 1.773 3.290 -13.532 1.00 94.44 95 ALA A O 1
ATOM 759 N N . LEU A 1 96 ? 2.512 3.834 -15.597 1.00 94.62 96 LEU A N 1
ATOM 760 C CA . LEU A 1 96 ? 3.285 5.004 -15.204 1.00 94.62 96 LEU A CA 1
ATOM 761 C C . LEU A 1 96 ? 2.440 6.259 -15.421 1.00 94.62 96 LEU A C 1
ATOM 763 O O . LEU A 1 96 ? 1.922 6.486 -16.518 1.00 94.62 96 LEU A O 1
ATOM 767 N N . PHE A 1 97 ? 2.353 7.075 -14.383 1.00 94.50 97 PHE A N 1
ATOM 768 C CA . PHE A 1 97 ? 1.671 8.360 -14.379 1.00 94.50 97 PHE A CA 1
ATOM 769 C C . PHE A 1 97 ? 2.677 9.472 -14.111 1.00 94.50 97 PHE A C 1
ATOM 771 O O . PHE A 1 97 ? 3.663 9.242 -13.405 1.00 94.50 97 PHE A O 1
ATOM 778 N N . ASP A 1 98 ? 2.443 10.649 -14.678 1.00 94.12 98 ASP A N 1
ATOM 779 C CA . ASP A 1 98 ? 3.204 11.860 -14.364 1.00 94.12 98 ASP A CA 1
ATOM 780 C C . ASP A 1 98 ? 2.710 12.539 -13.070 1.00 94.12 98 ASP A C 1
ATOM 782 O O . ASP A 1 98 ? 1.864 12.011 -12.339 1.00 94.12 98 ASP A O 1
ATOM 786 N N . ALA A 1 99 ? 3.281 13.701 -12.747 1.00 92.19 99 ALA A N 1
ATOM 787 C CA . ALA A 1 99 ? 2.930 14.474 -11.558 1.00 92.19 99 ALA A CA 1
ATOM 788 C C . ALA A 1 99 ? 1.513 15.070 -11.638 1.00 92.19 99 ALA A C 1
ATOM 790 O O . ALA A 1 99 ? 0.900 15.359 -10.607 1.00 92.19 99 ALA A O 1
ATOM 791 N N . GLU A 1 100 ? 0.997 15.246 -12.851 1.00 90.56 100 GLU A N 1
ATOM 792 C CA . GLU A 1 100 ? -0.340 15.731 -13.168 1.00 90.56 100 GLU A CA 1
ATOM 793 C C . GLU A 1 100 ? -1.403 14.620 -13.075 1.00 90.56 100 GLU A C 1
ATOM 795 O O . GLU A 1 100 ? -2.601 14.913 -13.017 1.00 90.56 100 GLU A O 1
ATOM 800 N N . GLY A 1 101 ? -0.976 13.357 -12.981 1.00 88.62 101 GLY A N 1
ATOM 801 C CA . GLY A 1 101 ? -1.841 12.183 -12.900 1.00 88.62 101 GLY A CA 1
ATOM 802 C C . GLY A 1 101 ? -2.293 11.668 -14.266 1.00 88.62 101 GLY A C 1
ATOM 803 O O . GLY A 1 101 ? -3.216 10.852 -14.336 1.00 88.62 101 GLY A O 1
ATOM 804 N N . GLU A 1 102 ? -1.668 12.119 -15.353 1.00 91.44 102 GLU A N 1
ATOM 805 C CA . GLU A 1 102 ? -1.906 11.585 -16.687 1.00 91.44 102 GLU A CA 1
ATOM 806 C C . GLU A 1 102 ? -1.078 10.318 -16.906 1.00 91.44 102 GLU A C 1
ATOM 808 O O . GLU A 1 102 ? 0.082 10.199 -16.506 1.00 91.44 102 GLU A O 1
ATOM 813 N N . ARG A 1 103 ? -1.693 9.321 -17.548 1.00 92.62 103 ARG A N 1
ATOM 814 C CA . ARG A 1 103 ? -1.005 8.078 -17.894 1.00 92.62 103 ARG A CA 1
ATOM 815 C C . ARG A 1 103 ? -0.048 8.339 -19.052 1.00 92.62 103 ARG A C 1
ATOM 817 O O . ARG A 1 103 ? -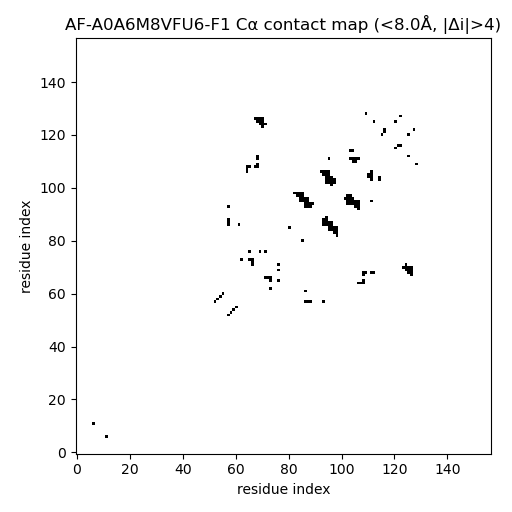0.493 8.587 -20.170 1.00 92.62 103 ARG A O 1
ATOM 824 N N . VAL A 1 104 ? 1.247 8.182 -18.796 1.00 93.38 104 VAL A N 1
ATOM 825 C CA . VAL A 1 104 ? 2.311 8.417 -19.785 1.00 93.38 104 VAL A CA 1
ATOM 826 C C . VAL A 1 104 ? 2.882 7.132 -20.388 1.00 93.38 104 VAL A C 1
ATOM 828 O O . VAL A 1 104 ? 3.415 7.173 -21.492 1.00 93.38 104 VAL A O 1
ATOM 831 N N . ALA A 1 105 ? 2.758 5.989 -19.702 1.00 93.12 105 ALA A N 1
ATOM 832 C CA . ALA A 1 105 ? 3.156 4.679 -20.231 1.00 93.12 105 ALA A CA 1
ATOM 833 C C . ALA A 1 105 ? 2.370 3.530 -19.580 1.00 93.12 105 ALA A C 1
ATOM 835 O O . ALA A 1 105 ? 1.882 3.643 -18.451 1.00 93.12 105 ALA A O 1
ATOM 836 N N . GLY A 1 106 ? 2.231 2.403 -20.281 1.00 93.00 106 GLY A N 1
ATOM 837 C CA . GLY A 1 106 ? 1.830 1.132 -19.685 1.00 93.00 106 GLY A CA 1
ATOM 838 C C . GLY A 1 106 ? 2.949 0.488 -18.864 1.00 93.00 106 GLY A C 1
ATOM 839 O O . GLY A 1 106 ? 4.057 1.012 -18.748 1.00 93.00 106 GLY A O 1
ATOM 840 N N . PHE A 1 107 ? 2.656 -0.669 -18.269 1.00 93.38 107 PHE A N 1
ATOM 841 C CA . PHE A 1 107 ? 3.650 -1.474 -17.555 1.00 93.38 107 PHE A CA 1
ATOM 842 C C . PHE A 1 107 ? 4.455 -2.349 -18.519 1.00 93.38 107 PHE 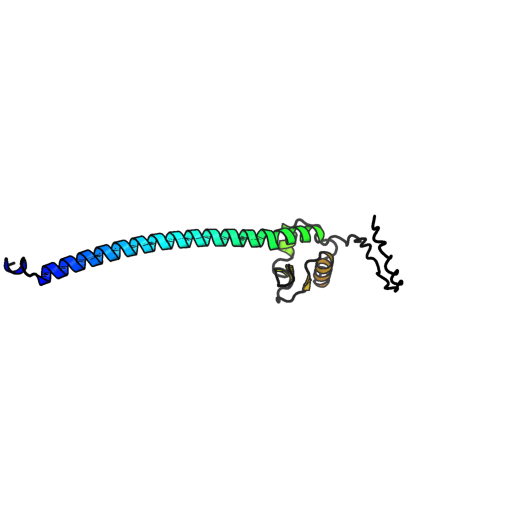A C 1
ATOM 844 O O . PHE A 1 107 ? 4.367 -3.575 -18.506 1.00 93.38 107 PHE A O 1
ATOM 851 N N . ASP A 1 108 ? 5.225 -1.678 -19.369 1.00 93.19 108 ASP A N 1
ATOM 852 C CA . ASP A 1 108 ? 6.169 -2.273 -20.306 1.00 93.19 108 ASP A CA 1
ATOM 853 C C . ASP A 1 108 ? 7.496 -1.500 -20.268 1.00 93.19 108 ASP A C 1
ATOM 855 O O . ASP A 1 108 ? 7.524 -0.277 -20.108 1.00 93.19 108 ASP A O 1
ATOM 859 N N . ALA A 1 109 ? 8.616 -2.217 -20.366 1.00 92.00 109 ALA A N 1
ATOM 860 C CA . ALA A 1 109 ? 9.935 -1.618 -20.183 1.00 92.00 109 ALA A CA 1
ATOM 861 C C . ALA A 1 109 ? 10.302 -0.656 -21.319 1.00 92.00 109 ALA A C 1
ATOM 863 O O . ALA A 1 109 ? 11.003 0.328 -21.071 1.00 92.00 109 ALA A O 1
ATOM 864 N N . ASP A 1 110 ? 9.859 -0.927 -22.546 1.00 91.50 110 ASP A N 1
ATOM 865 C CA . ASP A 1 110 ? 10.154 -0.080 -23.696 1.00 91.50 110 ASP A CA 1
ATOM 866 C C . ASP A 1 110 ? 9.268 1.171 -23.674 1.00 91.50 110 ASP A C 1
ATOM 868 O O . ASP A 1 110 ? 9.798 2.277 -23.791 1.00 91.50 110 ASP A O 1
ATOM 872 N N . GLU A 1 111 ? 7.970 1.032 -23.379 1.00 93.12 111 GLU A N 1
ATOM 873 C CA . GLU A 1 111 ? 7.069 2.187 -23.212 1.00 93.12 111 GLU A CA 1
ATOM 874 C C . GLU A 1 111 ? 7.543 3.130 -22.095 1.00 93.12 111 GLU A C 1
ATOM 876 O O . GLU A 1 111 ? 7.605 4.349 -22.273 1.00 93.12 111 GLU A O 1
ATOM 881 N N . VAL A 1 112 ? 7.949 2.578 -20.945 1.00 93.00 112 VAL A N 1
ATOM 882 C CA . VAL A 1 112 ? 8.484 3.376 -19.833 1.00 93.00 112 VAL A CA 1
ATOM 883 C C . VAL A 1 112 ? 9.786 4.074 -20.230 1.00 93.00 112 VAL A C 1
ATOM 885 O O . VAL A 1 112 ? 9.978 5.245 -19.904 1.00 93.00 112 VAL A O 1
ATOM 888 N N . LYS A 1 113 ? 10.685 3.409 -20.966 1.00 91.88 113 LYS A N 1
ATOM 889 C CA . LYS A 1 113 ? 11.911 4.054 -21.469 1.00 91.88 113 LYS A CA 1
ATOM 890 C C . LYS A 1 113 ? 11.600 5.205 -22.412 1.00 91.88 113 LYS A C 1
ATOM 892 O O . LYS A 1 113 ? 12.276 6.230 -22.332 1.00 91.88 113 LYS A O 1
ATOM 897 N N . GLU A 1 114 ? 10.634 5.038 -23.307 1.00 91.81 114 GLU A N 1
ATOM 898 C CA . GLU A 1 114 ? 10.226 6.083 -24.244 1.00 91.81 114 GLU A CA 1
ATOM 899 C C . GLU A 1 114 ? 9.647 7.293 -23.507 1.00 91.81 114 GLU A C 1
ATOM 901 O O . GLU A 1 114 ? 10.099 8.415 -23.746 1.00 91.81 114 GLU A O 1
ATOM 906 N N . ALA A 1 115 ? 8.748 7.070 -22.544 1.00 91.81 115 ALA A N 1
ATOM 907 C CA . ALA A 1 115 ? 8.182 8.133 -21.716 1.00 91.81 115 ALA A CA 1
ATOM 908 C C . ALA A 1 115 ? 9.263 8.889 -20.925 1.00 91.81 115 ALA A C 1
ATOM 910 O O . ALA A 1 115 ? 9.301 10.121 -20.927 1.00 91.81 115 ALA A O 1
ATOM 911 N N . LEU A 1 116 ? 10.212 8.173 -20.315 1.00 92.19 116 LEU A N 1
ATOM 912 C CA . LEU A 1 116 ? 11.307 8.800 -19.572 1.00 92.19 116 LEU A CA 1
ATOM 913 C C . LEU A 1 116 ? 12.276 9.561 -20.487 1.00 92.19 116 LEU A C 1
ATOM 915 O O . LEU A 1 116 ? 12.760 10.632 -20.122 1.00 92.19 116 LEU A O 1
ATOM 919 N N . GLN A 1 117 ? 12.548 9.061 -21.694 1.00 91.50 117 GLN A N 1
ATOM 920 C CA . GLN A 1 117 ? 13.347 9.800 -22.676 1.00 91.50 117 GLN A CA 1
ATOM 921 C C . GLN A 1 117 ? 12.634 11.071 -23.143 1.00 91.50 117 GLN A C 1
ATOM 923 O O . GLN A 1 117 ? 13.283 12.112 -23.260 1.00 91.50 117 GLN A O 1
ATOM 928 N N . ALA A 1 118 ? 11.317 11.011 -23.363 1.00 90.31 118 ALA A N 1
ATOM 929 C CA . ALA A 1 118 ? 10.503 12.178 -23.698 1.00 90.31 118 ALA A CA 1
ATOM 930 C C . ALA A 1 118 ? 10.512 13.225 -22.569 1.00 90.31 118 ALA A C 1
ATOM 932 O O . ALA A 1 118 ? 10.565 14.423 -22.841 1.00 90.31 118 ALA A O 1
ATOM 933 N N . ALA A 1 119 ? 10.570 12.773 -21.314 1.00 88.25 119 ALA A N 1
ATOM 934 C CA . ALA A 1 119 ? 10.721 13.617 -20.131 1.00 88.25 119 ALA A CA 1
ATOM 935 C C . ALA A 1 119 ? 12.152 14.154 -19.905 1.00 88.25 119 ALA A C 1
ATOM 937 O O . ALA A 1 119 ? 12.382 14.934 -18.981 1.00 88.25 119 ALA A O 1
ATOM 938 N N . GLY A 1 120 ? 13.127 13.768 -20.738 1.00 87.62 120 GLY A N 1
ATOM 939 C CA . GLY A 1 120 ? 14.498 14.290 -20.700 1.00 87.62 120 GLY A CA 1
ATOM 940 C C . GLY A 1 120 ? 15.512 13.442 -19.924 1.00 87.62 120 GLY A C 1
ATOM 941 O O . GLY A 1 120 ? 16.649 13.882 -19.732 1.00 87.62 120 GLY A O 1
ATOM 942 N N . TYR A 1 121 ? 15.163 12.221 -19.506 1.00 87.56 121 TYR A N 1
ATOM 943 C CA . TYR A 1 121 ? 16.116 11.307 -18.871 1.00 87.56 121 TYR A CA 1
ATOM 944 C C . TYR A 1 121 ? 17.155 10.823 -19.890 1.00 87.56 121 TYR A C 1
ATOM 946 O O . TYR A 1 121 ? 16.846 10.419 -21.013 1.00 87.56 121 TYR A O 1
ATOM 954 N N . SER A 1 122 ? 18.431 10.869 -19.498 1.00 80.75 122 SER A N 1
ATOM 955 C CA . SER A 1 122 ? 19.529 10.545 -20.412 1.00 80.75 122 SER A CA 1
ATOM 956 C C . SER A 1 122 ? 19.619 9.046 -20.725 1.00 80.75 122 SER A C 1
ATOM 958 O O . SER A 1 122 ? 19.384 8.188 -19.876 1.00 80.75 122 SER A O 1
ATOM 960 N N . LYS A 1 123 ? 20.093 8.710 -21.929 1.00 79.19 123 LYS A N 1
ATOM 961 C CA . LYS A 1 123 ? 20.359 7.317 -22.338 1.00 79.19 123 LYS A CA 1
ATOM 962 C C . LYS A 1 123 ? 21.495 6.639 -21.558 1.00 79.19 123 LYS A C 1
ATOM 964 O O . LYS A 1 123 ? 21.715 5.451 -21.731 1.00 79.19 123 LYS A O 1
ATOM 969 N N . THR A 1 124 ? 22.233 7.381 -20.733 1.00 76.56 124 THR A N 1
ATOM 970 C CA . THR A 1 124 ? 23.318 6.840 -19.897 1.00 76.56 124 THR A CA 1
ATOM 971 C C . THR A 1 124 ? 22.780 6.173 -18.629 1.00 76.56 124 THR A C 1
ATOM 973 O O . THR A 1 124 ? 23.357 5.201 -18.142 1.00 76.56 124 THR A O 1
ATOM 976 N N . ILE A 1 125 ? 21.672 6.692 -18.089 1.00 83.06 125 ILE A N 1
ATOM 977 C CA . ILE A 1 125 ? 21.013 6.148 -16.889 1.00 83.06 125 ILE A CA 1
ATOM 978 C C . ILE A 1 125 ? 19.943 5.107 -17.233 1.00 83.06 125 ILE A C 1
ATOM 980 O O . ILE A 1 125 ? 19.599 4.280 -16.391 1.00 83.06 125 ILE A O 1
ATOM 984 N N . LEU A 1 126 ? 19.448 5.121 -18.471 1.00 87.50 126 LEU A N 1
ATOM 985 C CA . LEU A 1 126 ? 18.533 4.116 -18.997 1.00 87.50 126 LEU A CA 1
ATOM 986 C C . LEU A 1 126 ? 19.321 2.983 -19.666 1.00 87.50 126 LEU A C 1
ATOM 988 O O . LEU A 1 126 ? 20.272 3.221 -20.408 1.00 87.50 126 LEU A O 1
ATOM 992 N N . LEU A 1 127 ? 18.914 1.738 -19.433 1.00 84.44 127 LEU A N 1
ATOM 993 C CA . LEU A 1 127 ? 19.416 0.584 -20.170 1.00 84.44 127 LEU A CA 1
ATOM 994 C C . LEU A 1 127 ? 19.050 0.743 -21.645 1.00 84.44 127 LEU A C 1
ATOM 996 O O . LEU A 1 127 ? 17.871 0.865 -21.991 1.00 84.44 127 LEU A O 1
ATOM 1000 N N . GLY A 1 128 ? 20.061 0.689 -22.516 1.00 70.38 128 GLY A N 1
ATOM 1001 C CA . GLY A 1 128 ? 19.844 0.653 -23.959 1.00 70.38 128 GLY A CA 1
ATOM 1002 C C . GLY A 1 128 ? 18.861 -0.457 -24.324 1.00 70.38 128 GLY A C 1
ATOM 1003 O O . GLY A 1 128 ? 18.884 -1.529 -23.712 1.00 70.38 128 GLY A O 1
ATOM 1004 N N . SER A 1 129 ? 17.975 -0.192 -25.287 1.00 62.81 129 SER A N 1
ATOM 1005 C CA . SER A 1 129 ? 16.994 -1.171 -25.750 1.00 62.81 129 SER A CA 1
ATOM 1006 C C . SER A 1 129 ? 17.723 -2.459 -26.124 1.00 62.81 129 SER A C 1
ATOM 1008 O O . SER A 1 129 ? 18.503 -2.501 -27.080 1.00 62.81 129 SER A O 1
ATOM 1010 N N . ARG A 1 130 ? 17.506 -3.520 -25.341 1.00 55.81 130 ARG A N 1
ATOM 1011 C CA . ARG A 1 130 ? 17.823 -4.864 -25.808 1.00 55.81 130 ARG A CA 1
ATOM 1012 C C . ARG A 1 130 ? 16.905 -5.065 -26.996 1.00 55.81 130 ARG A C 1
ATOM 1014 O O . ARG A 1 130 ? 15.699 -4.940 -26.838 1.00 55.81 130 ARG A O 1
ATOM 1021 N N . ALA A 1 131 ? 17.466 -5.325 -28.172 1.00 47.84 131 ALA A N 1
ATOM 1022 C CA . ALA A 1 131 ? 16.678 -5.765 -29.308 1.00 47.84 131 ALA A CA 1
ATOM 1023 C C . ALA A 1 131 ? 15.918 -7.028 -28.876 1.00 47.84 131 ALA A C 1
ATOM 1025 O O . ALA A 1 131 ? 16.478 -8.125 -28.854 1.00 47.84 131 ALA A O 1
ATOM 1026 N N . SER A 1 132 ? 14.671 -6.850 -28.441 1.00 44.06 132 SER A N 1
ATOM 1027 C CA . SER A 1 132 ? 13.740 -7.929 -28.188 1.00 44.06 132 SER A CA 1
ATOM 1028 C C . SER A 1 132 ? 13.457 -8.522 -29.557 1.00 44.06 132 SER A C 1
ATOM 1030 O O . SER A 1 132 ? 12.701 -7.970 -30.354 1.00 44.06 132 SER A O 1
ATOM 1032 N N . GLY A 1 133 ? 14.171 -9.599 -29.886 1.00 35.56 133 GLY A N 1
ATOM 1033 C CA . GLY A 1 133 ? 13.906 -10.447 -31.040 1.00 35.56 133 GLY A CA 1
ATOM 1034 C C . GLY A 1 133 ? 12.583 -11.173 -30.837 1.00 35.56 133 GLY A C 1
ATOM 1035 O O . GLY A 1 133 ? 12.552 -12.391 -30.692 1.00 35.56 133 GLY A O 1
ATOM 1036 N N . SER A 1 134 ? 11.499 -10.403 -30.786 1.00 37.66 134 SER A N 1
ATOM 1037 C CA . SER A 1 134 ? 10.133 -10.863 -30.921 1.00 37.66 134 SER A CA 1
ATOM 1038 C C . SER A 1 134 ? 9.982 -11.384 -32.345 1.00 37.66 134 SER A C 1
ATOM 1040 O O . SER A 1 134 ? 9.799 -10.634 -33.305 1.00 37.66 134 SER A O 1
ATOM 1042 N N . GLY A 1 135 ? 10.123 -12.701 -32.489 1.00 43.53 135 GLY A N 1
ATOM 1043 C CA . GLY A 1 135 ? 9.606 -13.446 -33.627 1.00 43.53 135 GLY A CA 1
ATOM 1044 C C . GLY A 1 135 ? 8.081 -13.401 -33.602 1.00 43.53 135 GLY A C 1
ATOM 1045 O O . GLY A 1 135 ? 7.438 -14.379 -33.238 1.00 43.53 135 GLY A O 1
ATOM 1046 N N . GLY A 1 136 ? 7.515 -12.248 -33.957 1.00 33.88 136 GLY A N 1
ATOM 1047 C CA . GLY A 1 136 ? 6.092 -12.053 -34.185 1.00 33.88 136 GLY A CA 1
ATOM 1048 C C . GLY A 1 136 ? 5.726 -12.526 -35.586 1.00 33.88 136 GLY A C 1
ATOM 1049 O O . GLY A 1 136 ? 6.013 -11.869 -36.585 1.00 33.88 136 GLY A O 1
ATOM 1050 N N . THR A 1 137 ? 5.100 -13.694 -35.645 1.00 35.41 137 THR A N 1
ATOM 1051 C CA . THR A 1 137 ? 4.388 -14.245 -36.795 1.00 35.41 137 THR A CA 1
ATOM 1052 C C . THR A 1 137 ? 3.403 -13.228 -37.375 1.00 35.41 137 THR A C 1
ATOM 1054 O O . THR A 1 137 ? 2.401 -12.898 -36.746 1.00 35.41 137 THR A O 1
ATOM 1057 N N . THR A 1 138 ? 3.643 -12.776 -38.605 1.00 39.19 138 THR A N 1
ATOM 1058 C CA . THR A 1 138 ? 2.599 -12.176 -39.442 1.00 39.19 138 THR A CA 1
ATOM 1059 C C . THR A 1 138 ? 1.713 -13.305 -39.953 1.00 39.19 138 THR A C 1
ATOM 1061 O O . THR A 1 138 ? 2.013 -13.986 -40.935 1.00 39.19 138 THR A O 1
ATOM 1064 N N . GLU A 1 139 ? 0.622 -13.535 -39.230 1.00 40.59 139 GLU A N 1
ATOM 1065 C CA . GLU A 1 139 ? -0.481 -14.394 -39.633 1.00 40.59 139 GLU A CA 1
ATOM 1066 C C . GLU A 1 139 ? -1.136 -13.777 -40.880 1.00 40.59 139 GLU A C 1
ATOM 1068 O O . GLU A 1 139 ? -2.028 -12.934 -40.819 1.00 40.59 139 GLU A O 1
ATOM 1073 N N . THR A 1 140 ? -0.630 -14.152 -42.055 1.00 38.88 140 THR A N 1
ATOM 1074 C CA . THR A 1 140 ? -1.301 -13.859 -43.319 1.00 38.88 140 THR A CA 1
ATOM 1075 C C . THR A 1 140 ? -2.435 -14.863 -43.445 1.00 38.88 140 THR A C 1
ATOM 1077 O O . THR A 1 140 ? -2.209 -16.032 -43.765 1.00 38.88 140 THR A O 1
ATOM 1080 N N . GLN A 1 141 ? -3.659 -14.412 -43.174 1.00 47.38 141 GLN A N 1
ATOM 1081 C CA . GLN A 1 141 ? -4.877 -15.133 -43.521 1.00 47.38 141 GLN A CA 1
ATOM 1082 C C . GLN A 1 141 ? -4.836 -15.494 -45.012 1.00 47.38 141 GLN A C 1
ATOM 1084 O O . GLN A 1 141 ? -5.007 -14.655 -45.892 1.00 47.38 141 GLN A O 1
ATOM 1089 N N . SER A 1 142 ? -4.588 -16.767 -45.300 1.00 42.69 142 SER A N 1
ATOM 1090 C CA . SER A 1 142 ? -4.852 -17.383 -46.593 1.00 42.69 142 SER A CA 1
ATOM 1091 C C . SER A 1 142 ? -5.770 -18.563 -46.339 1.00 42.69 142 SER A C 1
ATOM 1093 O O . SER A 1 142 ? -5.364 -19.582 -45.782 1.00 42.69 142 SER A O 1
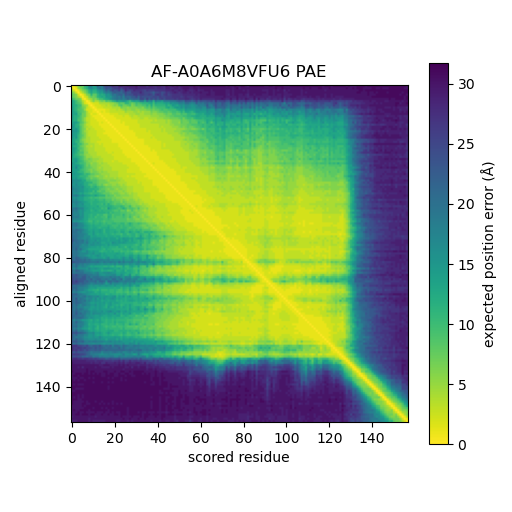ATOM 1095 N N . ALA A 1 143 ? -7.031 -18.382 -46.726 1.00 51.50 143 ALA A N 1
ATOM 1096 C CA . ALA A 1 143 ? -8.053 -19.409 -46.728 1.00 51.50 143 ALA A CA 1
ATOM 1097 C C . ALA A 1 143 ? -7.530 -20.677 -47.424 1.00 51.50 143 ALA A C 1
ATOM 1099 O O . ALA A 1 143 ? -7.255 -20.678 -48.625 1.00 51.50 143 ALA A O 1
ATOM 1100 N N . LYS A 1 144 ? -7.405 -21.766 -46.663 1.00 43.12 144 LYS A N 1
ATOM 1101 C CA . LYS A 1 144 ? -7.195 -23.117 -47.186 1.00 43.12 144 LYS A CA 1
ATOM 1102 C C . LYS A 1 144 ? -8.345 -23.999 -46.721 1.00 43.12 144 LYS A C 1
ATOM 1104 O O . LYS A 1 144 ? -8.406 -24.399 -45.566 1.00 43.12 144 LYS A O 1
ATOM 1109 N N . SER A 1 145 ? -9.265 -24.189 -47.661 1.00 52.00 145 SER A N 1
ATOM 1110 C CA . SER A 1 145 ? -10.156 -25.335 -47.852 1.00 52.00 145 SER A CA 1
ATOM 1111 C C . SER A 1 145 ? -10.251 -26.351 -46.707 1.00 52.00 145 SER A C 1
ATOM 1113 O O . SER A 1 145 ? -9.346 -27.141 -46.443 1.00 52.00 145 SER A O 1
ATOM 1115 N N . GLU A 1 146 ? -11.447 -26.376 -46.135 1.00 49.84 146 GLU A N 1
ATOM 1116 C CA . GLU A 1 146 ? -12.034 -27.424 -45.308 1.00 49.84 146 GLU A CA 1
ATOM 1117 C C . GLU A 1 146 ? -11.858 -28.826 -45.943 1.00 49.84 146 GLU A C 1
ATOM 1119 O O . GLU A 1 146 ? -12.296 -29.049 -47.077 1.00 49.84 146 GLU A O 1
ATOM 1124 N N . PRO A 1 147 ? -11.216 -29.799 -45.268 1.00 52.00 147 PRO A N 1
ATOM 1125 C CA . PRO A 1 147 ? -11.222 -31.182 -45.721 1.00 52.00 147 PRO A CA 1
ATOM 1126 C C . PRO A 1 147 ? -12.490 -31.902 -45.231 1.00 52.00 147 PRO A C 1
AT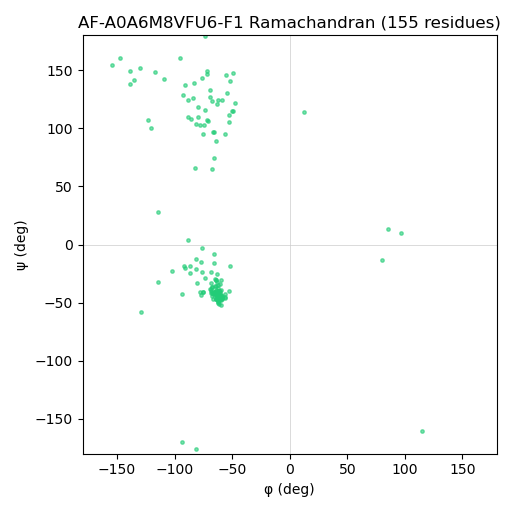OM 1128 O O . PRO A 1 147 ? -12.786 -31.943 -44.038 1.00 52.00 147 PRO A O 1
ATOM 1131 N N . ALA A 1 148 ? -13.217 -32.493 -46.182 1.00 60.34 148 ALA A N 1
ATOM 1132 C CA . ALA A 1 148 ? -14.477 -33.216 -46.002 1.00 60.34 148 ALA A CA 1
ATOM 1133 C C . ALA A 1 148 ? -14.465 -34.272 -44.867 1.00 60.34 148 ALA A C 1
ATOM 1135 O O . ALA A 1 148 ? -13.450 -34.948 -44.653 1.00 60.34 148 ALA A O 1
ATOM 1136 N N . PRO A 1 149 ? -15.603 -34.499 -44.178 1.00 60.12 149 PRO A N 1
ATOM 1137 C CA . PRO A 1 149 ? -15.683 -35.469 -43.092 1.00 60.12 149 PRO A CA 1
ATOM 1138 C C . PRO A 1 149 ? -15.570 -36.912 -43.608 1.00 60.12 149 PRO A C 1
ATOM 1140 O O . PRO A 1 149 ? -16.317 -37.355 -44.482 1.00 60.12 149 PRO A O 1
ATOM 1143 N N . ARG A 1 150 ? -14.640 -37.678 -43.024 1.00 55.66 150 ARG A N 1
ATOM 1144 C CA . ARG A 1 150 ? -14.482 -39.118 -43.271 1.00 55.66 150 ARG A CA 1
ATOM 1145 C C . ARG A 1 150 ? -15.683 -39.889 -42.712 1.00 55.66 150 ARG A C 1
ATOM 1147 O O . ARG A 1 150 ? -15.968 -39.823 -41.517 1.00 55.66 150 ARG A O 1
ATOM 1154 N N . ALA A 1 151 ? -16.343 -40.660 -43.574 1.00 52.97 151 ALA A N 1
ATOM 1155 C CA . ALA A 1 151 ? -17.416 -41.579 -43.212 1.00 52.97 151 ALA A CA 1
ATOM 1156 C C . ALA A 1 151 ? -16.935 -42.622 -42.185 1.00 52.97 151 ALA A C 1
ATOM 1158 O O . ALA A 1 151 ? -15.966 -43.345 -42.420 1.00 52.97 151 ALA A O 1
ATOM 1159 N N . ARG A 1 152 ? -17.626 -42.711 -41.042 1.00 53.12 152 ARG A N 1
ATOM 1160 C CA . ARG A 1 152 ? -17.455 -43.796 -40.068 1.00 53.12 152 ARG A CA 1
ATOM 1161 C C . ARG A 1 152 ? -18.228 -45.020 -40.558 1.00 53.12 152 ARG A C 1
ATOM 1163 O O . ARG A 1 152 ? -19.456 -45.022 -40.540 1.00 53.12 152 ARG A O 1
ATOM 1170 N N . SER A 1 153 ? -17.520 -46.062 -40.983 1.00 56.84 153 SER A N 1
ATOM 1171 C CA . SER A 1 153 ? -18.105 -47.385 -41.203 1.00 56.84 153 SER A CA 1
ATOM 1172 C C . SER A 1 153 ? -18.436 -48.017 -39.848 1.00 56.84 153 SER A C 1
ATOM 1174 O O . SER A 1 153 ? -17.535 -48.427 -39.117 1.00 56.84 153 SER A O 1
ATOM 1176 N N . TYR A 1 154 ? -19.720 -48.093 -39.500 1.00 51.59 154 TYR A N 1
ATOM 1177 C CA . TYR A 1 154 ? -20.186 -48.948 -38.412 1.00 51.59 154 TYR A CA 1
ATOM 1178 C C . TYR A 1 154 ? -20.085 -50.408 -38.867 1.00 51.59 154 TYR A C 1
ATOM 1180 O O . TYR A 1 154 ? -20.854 -50.862 -39.713 1.00 51.59 154 TYR A O 1
ATOM 1188 N N . GLY A 1 155 ? -19.105 -51.133 -38.331 1.00 50.50 155 GLY A N 1
ATOM 1189 C CA . GLY A 1 155 ? -19.033 -52.584 -38.447 1.00 50.50 155 GLY A CA 1
ATOM 1190 C C . GLY A 1 155 ? -20.062 -53.228 -37.525 1.00 50.50 155 GLY A C 1
ATOM 1191 O O . GLY A 1 155 ? -19.857 -53.295 -36.319 1.00 50.50 155 GLY A O 1
ATOM 1192 N N . LEU A 1 156 ? -21.168 -53.686 -38.105 1.00 47.75 156 LEU A N 1
ATOM 1193 C CA . LEU A 1 156 ? -21.975 -54.777 -37.567 1.00 47.75 156 LEU A CA 1
ATOM 1194 C C . LEU A 1 156 ? -21.281 -56.090 -37.940 1.00 47.75 156 LEU A C 1
ATOM 1196 O O . LEU A 1 156 ? -21.154 -56.367 -39.137 1.00 47.75 156 LEU A O 1
ATOM 1200 N N . ARG A 1 157 ? -20.862 -56.867 -36.938 1.00 48.53 157 ARG A N 1
ATOM 1201 C CA . ARG A 1 157 ? -20.953 -58.337 -36.869 1.00 48.53 157 ARG A CA 1
ATOM 1202 C C . ARG A 1 157 ? -20.405 -58.842 -35.543 1.00 48.53 157 ARG A C 1
ATOM 1204 O O . ARG A 1 157 ? -19.267 -58.458 -35.204 1.00 48.53 157 ARG A O 1
#

Radius of gyration: 35.98 Å; Cα contacts (8 Å, |Δi|>4): 96; chains: 1; bounding box: 63×74×110 Å

Solvent-accessible surface area (backbone atoms only — not comparable to full-atom values): 9471 Å² total; per-residue (Å²): 137,64,79,75,69,81,74,39,67,67,60,51,54,50,51,53,51,50,52,50,53,51,51,50,52,52,53,49,52,54,50,49,55,49,50,51,52,52,49,53,56,49,48,60,49,47,56,51,50,52,53,48,49,46,40,65,75,44,49,51,55,48,46,55,45,36,56,67,30,28,70,50,60,47,75,56,50,51,62,72,33,54,88,49,42,44,79,46,77,56,97,93,39,55,29,34,22,39,71,88,67,49,80,62,25,57,78,43,56,65,46,40,46,51,42,40,44,74,73,64,52,57,74,80,54,31,44,73,83,71,83,74,82,71,84,72,79,80,82,72,89,68,94,74,80,87,79,79,85,80,83,81,82,83,81,86,130

pLDDT: mean 82.06, std 18.9, range [33.88, 97.69]

Sequence (157 aa):
MSEKEKDNPELQGLVEKRDQLLAEVKKLKARVTELEGERDTANERADRAEAEVQRITVDNPVDDLLKDVFTVPTDQARKLLDGQFKFERGEDGIALFDAEGERVAGFDADEVKEALQAAGYSKTILLGSRASGSGGTTETQSAKSEPAPRARSYGLR

Mean predicted aligned error: 13.88 Å